Protein AF-A0A5K0X2Y4-F1 (afdb_monomer_lite)

Sequence (76 aa):
LRGPTWTVLLGRRDSLIANRSGANTDLPPPFFSLSQLTQSFADKGLSFGDMVALSGRDTNPLLKSPEDNAFYNSIP

pLDDT: mean 72.5, std 12.78, range [46.91, 90.75]

Organism: NCBI:txid210225

Structure (mmCIF, N/CA/C/O backbone):
data_AF-A0A5K0X2Y4-F1
#
_entry.id   AF-A0A5K0X2Y4-F1
#
loop_
_atom_site.group_PDB
_atom_site.id
_atom_site.type_symbol
_atom_site.label_atom_id
_atom_site.label_alt_id
_atom_site.label_comp_id
_atom_site.label_asym_id
_atom_site.label_entity_id
_atom_site.label_seq_id
_atom_site.pdbx_PDB_ins_code
_atom_site.Cartn_x
_atom_site.Cartn_y
_atom_site.Cartn_z
_atom_site.occupancy
_atom_site.B_iso_or_equiv
_atom_site.auth_seq_id
_atom_site.auth_comp_id
_atom_site.auth_asym_id
_atom_site.auth_atom_id
_atom_site.pdbx_PDB_model_num
ATOM 1 N N . LEU A 1 1 ? -4.435 -22.636 10.664 1.00 46.91 1 LEU A N 1
ATOM 2 C CA . LEU A 1 1 ? -5.289 -22.538 9.455 1.00 46.91 1 LEU A CA 1
ATOM 3 C C . LEU A 1 1 ? -6.759 -22.357 9.859 1.00 46.91 1 LEU A C 1
ATOM 5 O O . LEU A 1 1 ? -7.452 -23.347 10.033 1.00 46.91 1 LEU A O 1
ATOM 9 N N . ARG A 1 2 ? -7.221 -21.115 10.081 1.00 63.50 2 ARG A N 1
ATOM 10 C CA . ARG A 1 2 ? -8.639 -20.750 10.340 1.00 63.50 2 ARG A CA 1
ATOM 11 C C . ARG A 1 2 ? -8.938 -19.331 9.815 1.00 63.50 2 ARG A C 1
ATOM 13 O O . ARG A 1 2 ? -9.424 -18.484 10.552 1.00 63.50 2 ARG A O 1
ATOM 20 N N . GLY A 1 3 ? -8.534 -19.046 8.578 1.00 71.38 3 GLY A N 1
ATOM 21 C CA . GLY A 1 3 ? -8.780 -17.751 7.933 1.00 71.38 3 GLY A CA 1
ATOM 22 C C . GLY A 1 3 ? -10.065 -17.767 7.097 1.00 71.38 3 GLY A C 1
ATOM 23 O O . GLY A 1 3 ? -10.497 -18.848 6.691 1.00 71.38 3 GLY A O 1
ATOM 24 N N . PRO A 1 4 ? -10.676 -16.602 6.832 1.00 79.62 4 PRO A N 1
ATOM 25 C CA . PRO A 1 4 ? -11.817 -16.505 5.928 1.00 79.62 4 PRO A CA 1
ATOM 26 C C . PRO A 1 4 ? -11.421 -16.908 4.501 1.00 79.62 4 PRO A C 1
ATOM 28 O O . PRO A 1 4 ? -10.263 -16.786 4.107 1.00 79.62 4 PRO A O 1
ATOM 31 N N . THR A 1 5 ? -12.382 -17.399 3.720 1.00 79.75 5 THR A N 1
ATOM 32 C CA . THR A 1 5 ? -12.204 -17.658 2.284 1.00 79.75 5 THR A CA 1
ATOM 33 C C . THR A 1 5 ? -12.814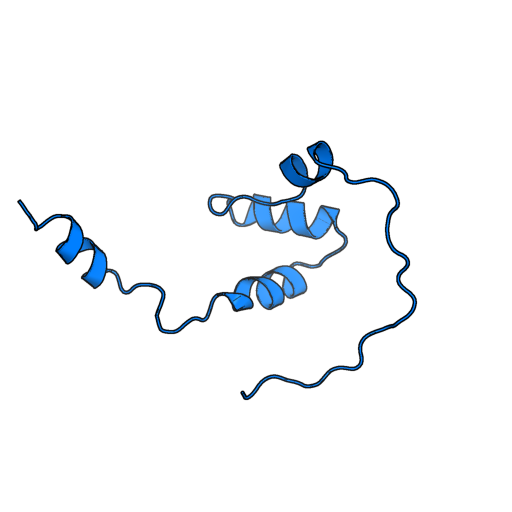 -16.504 1.503 1.00 79.75 5 THR A C 1
ATOM 35 O O . THR A 1 5 ? -13.936 -16.095 1.795 1.00 79.75 5 THR A O 1
ATOM 38 N N . TRP A 1 6 ? -12.098 -15.982 0.510 1.00 81.06 6 TRP A N 1
ATOM 39 C CA . TRP A 1 6 ? -12.607 -14.934 -0.370 1.00 81.06 6 TRP A CA 1
ATOM 40 C C . TRP A 1 6 ? -12.234 -15.215 -1.824 1.00 81.06 6 TRP A C 1
ATOM 42 O O . TRP A 1 6 ? -11.166 -15.755 -2.120 1.00 81.06 6 TRP A O 1
ATOM 52 N N . THR A 1 7 ? -13.125 -14.838 -2.738 1.00 86.88 7 THR A N 1
ATOM 53 C CA . THR A 1 7 ? -12.870 -14.902 -4.180 1.00 86.88 7 THR A CA 1
ATOM 54 C C . THR A 1 7 ? -11.981 -13.730 -4.580 1.00 86.88 7 THR A C 1
ATOM 56 O O . THR A 1 7 ? -12.335 -12.573 -4.362 1.00 86.88 7 THR A O 1
ATOM 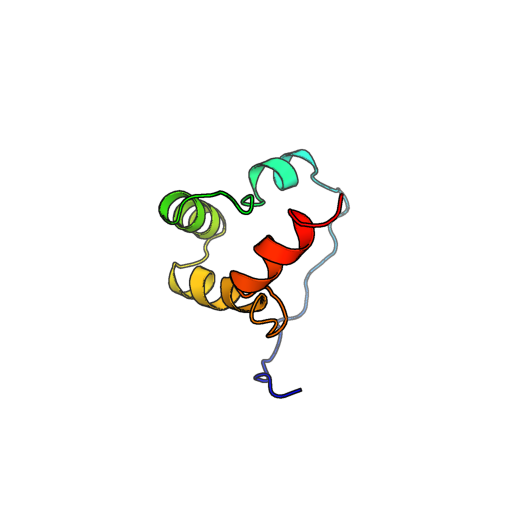59 N N . VAL A 1 8 ? -10.822 -14.0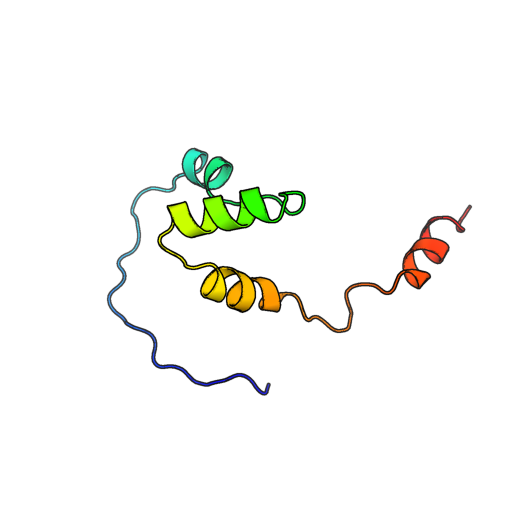18 -5.172 1.00 84.06 8 VAL A N 1
ATOM 60 C CA . VAL A 1 8 ? -9.884 -12.996 -5.655 1.00 84.06 8 VAL A CA 1
ATOM 61 C C . VAL A 1 8 ? -10.208 -12.645 -7.106 1.00 84.06 8 VAL A C 1
ATOM 63 O O . VAL A 1 8 ? -10.398 -13.533 -7.935 1.00 84.06 8 VAL A O 1
ATOM 66 N N . LEU A 1 9 ? -10.247 -11.349 -7.424 1.00 85.38 9 LEU A N 1
ATOM 67 C CA . LEU A 1 9 ? -10.397 -10.878 -8.801 1.00 85.38 9 LEU A CA 1
ATOM 68 C C . LEU A 1 9 ? -9.121 -11.177 -9.603 1.00 85.38 9 LEU A C 1
ATOM 70 O O . LEU A 1 9 ? -8.016 -10.815 -9.197 1.00 85.38 9 LEU A O 1
ATOM 74 N N . LEU A 1 10 ? -9.282 -11.837 -10.750 1.00 87.38 10 LEU A N 1
ATOM 75 C CA . LEU A 1 10 ? -8.190 -12.218 -11.649 1.00 87.38 10 LEU A CA 1
ATOM 76 C C . LEU A 1 10 ? -8.021 -11.198 -12.788 1.00 87.38 10 LEU A C 1
ATOM 78 O O . LEU A 1 10 ? -8.889 -10.361 -13.020 1.00 87.38 10 LEU A O 1
ATOM 82 N N . GLY A 1 11 ? -6.902 -11.281 -13.520 1.00 86.06 11 GLY A N 1
ATOM 83 C CA . GLY A 1 11 ? -6.639 -10.445 -14.703 1.00 86.06 11 GLY A CA 1
ATOM 84 C C . GLY A 1 11 ? -5.595 -9.340 -14.515 1.00 86.06 11 GLY A C 1
ATOM 85 O O . GLY A 1 11 ? -5.399 -8.524 -15.416 1.00 86.06 11 GLY A O 1
ATOM 86 N N . ARG A 1 12 ? -4.891 -9.313 -13.375 1.00 90.75 12 ARG A N 1
ATOM 87 C CA . ARG A 1 12 ? -3.717 -8.447 -13.201 1.00 90.75 12 ARG A CA 1
ATOM 88 C C . ARG A 1 12 ? -2.623 -8.844 -14.196 1.00 90.75 12 ARG A C 1
ATOM 90 O O . ARG A 1 12 ? -2.347 -10.026 -14.369 1.00 90.75 12 ARG A O 1
ATOM 97 N N . ARG A 1 13 ? -2.015 -7.844 -14.833 1.00 89.62 13 ARG A N 1
ATOM 98 C CA . ARG A 1 13 ? -0.851 -7.998 -15.713 1.00 89.62 13 ARG A CA 1
ATOM 99 C C . ARG A 1 13 ? 0.402 -7.538 -14.983 1.00 89.62 13 ARG A C 1
ATOM 101 O O . ARG A 1 13 ? 0.334 -6.595 -14.192 1.00 89.62 13 ARG A O 1
ATOM 108 N N . ASP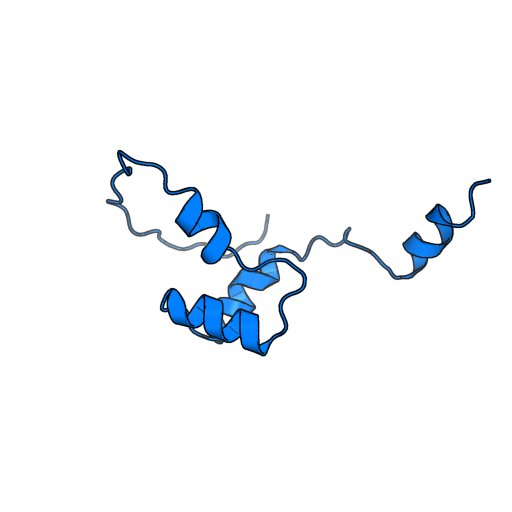 A 1 14 ? 1.520 -8.181 -15.277 1.00 85.81 14 ASP A N 1
ATOM 109 C CA . ASP A 1 14 ? 2.799 -7.844 -14.664 1.00 85.81 14 ASP A CA 1
ATOM 110 C C . ASP A 1 14 ? 3.343 -6.520 -15.212 1.00 85.81 14 ASP A C 1
ATOM 112 O O . ASP A 1 14 ? 3.223 -6.217 -16.403 1.00 85.81 14 ASP A O 1
ATOM 116 N N . SER A 1 15 ? 3.936 -5.714 -14.329 1.00 86.19 15 SER A N 1
ATOM 117 C CA . SER A 1 15 ? 4.648 -4.503 -14.741 1.00 86.19 15 SER A CA 1
ATOM 118 C C . SER A 1 15 ? 5.967 -4.882 -15.413 1.00 86.19 15 SER A C 1
ATOM 120 O O . SER A 1 15 ? 6.695 -5.736 -14.913 1.00 86.19 15 SER A O 1
ATOM 122 N N . LEU A 1 16 ? 6.316 -4.192 -16.499 1.00 89.19 16 LEU A N 1
ATOM 123 C CA . LEU A 1 16 ? 7.610 -4.348 -17.177 1.00 89.19 16 LEU A CA 1
ATOM 124 C C . LEU A 1 16 ? 8.738 -3.551 -16.498 1.00 89.19 16 LEU A C 1
ATOM 126 O O . LEU A 1 16 ? 9.902 -3.687 -16.866 1.00 89.19 16 LEU A O 1
ATOM 130 N N . ILE A 1 17 ? 8.394 -2.688 -15.534 1.00 86.25 17 ILE A N 1
ATOM 131 C CA . ILE A 1 17 ? 9.317 -1.756 -14.878 1.00 86.25 17 ILE A CA 1
ATOM 132 C C . ILE A 1 17 ? 9.099 -1.806 -13.363 1.00 86.25 17 ILE A C 1
ATOM 134 O O . ILE A 1 17 ? 7.965 -1.732 -12.880 1.00 86.25 17 ILE A O 1
ATOM 138 N N . ALA A 1 18 ? 10.194 -1.891 -12.609 1.00 82.19 18 ALA A N 1
ATOM 139 C CA . ALA A 1 18 ? 10.187 -1.756 -11.156 1.00 82.19 18 ALA A CA 1
ATOM 140 C C . ALA A 1 18 ? 10.331 -0.282 -10.740 1.00 82.19 18 ALA A C 1
ATOM 142 O O . ALA A 1 18 ? 11.130 0.455 -11.318 1.00 82.19 18 ALA A O 1
ATOM 143 N N . ASN A 1 19 ? 9.607 0.145 -9.699 1.00 85.75 19 ASN A N 1
ATOM 144 C CA . ASN A 1 19 ? 9.664 1.517 -9.183 1.00 85.75 19 ASN A CA 1
ATOM 145 C C . ASN A 1 19 ? 10.229 1.565 -7.752 1.00 85.75 19 ASN A C 1
ATOM 147 O O . ASN A 1 19 ? 9.485 1.547 -6.772 1.00 85.75 19 ASN A O 1
ATOM 151 N N . ARG A 1 20 ? 11.561 1.654 -7.633 1.00 83.06 20 ARG A N 1
ATOM 152 C CA . ARG A 1 20 ? 12.244 1.754 -6.330 1.00 83.06 20 ARG A CA 1
ATOM 153 C C . ARG A 1 20 ? 11.946 3.068 -5.606 1.00 83.06 20 ARG A C 1
ATOM 155 O O . ARG A 1 20 ? 11.785 3.066 -4.393 1.00 83.06 20 ARG A O 1
ATOM 162 N N . SER A 1 21 ? 11.888 4.181 -6.340 1.00 84.06 21 SER A N 1
ATOM 163 C CA . SER A 1 21 ? 11.615 5.491 -5.738 1.00 84.06 21 SER A CA 1
ATOM 164 C C . SER A 1 21 ? 10.214 5.532 -5.138 1.00 84.06 21 SER A C 1
ATOM 166 O O . SER A 1 21 ? 10.060 5.971 -4.007 1.00 84.06 21 SER A O 1
ATOM 168 N N . GLY A 1 22 ? 9.225 5.015 -5.873 1.00 78.44 22 GLY A N 1
ATOM 169 C CA . GLY A 1 22 ? 7.854 4.872 -5.396 1.00 78.44 22 GLY A CA 1
ATOM 170 C C . GLY A 1 22 ? 7.772 3.958 -4.182 1.00 78.44 22 GLY A C 1
ATOM 171 O O . GLY A 1 22 ? 7.142 4.317 -3.205 1.00 78.44 22 GLY A O 1
ATOM 172 N N . ALA A 1 23 ? 8.488 2.829 -4.166 1.00 79.56 23 ALA A N 1
ATOM 173 C CA . ALA A 1 23 ? 8.510 1.958 -2.989 1.00 79.56 23 ALA A CA 1
ATOM 174 C C . ALA A 1 23 ? 9.036 2.669 -1.726 1.00 79.56 23 ALA A C 1
ATOM 176 O O . ALA A 1 23 ? 8.482 2.481 -0.648 1.00 79.56 23 ALA A O 1
ATOM 177 N N . ASN A 1 24 ? 10.057 3.522 -1.852 1.00 78.56 24 ASN A N 1
ATOM 178 C CA . ASN A 1 24 ? 10.601 4.272 -0.716 1.00 78.56 24 ASN A CA 1
ATOM 179 C C . ASN A 1 24 ? 9.651 5.359 -0.183 1.00 78.56 24 ASN A C 1
ATOM 181 O O . ASN A 1 24 ? 9.796 5.763 0.967 1.00 78.56 24 ASN A O 1
ATOM 185 N N . THR A 1 25 ? 8.720 5.855 -1.004 1.00 78.19 25 THR A N 1
ATOM 186 C CA . THR A 1 25 ? 7.731 6.868 -0.597 1.00 78.19 25 THR A CA 1
ATOM 187 C C . THR A 1 25 ? 6.394 6.258 -0.190 1.00 78.19 25 THR A C 1
ATOM 189 O O . THR A 1 25 ? 5.712 6.792 0.676 1.00 78.19 25 THR A O 1
ATOM 192 N N . ASP A 1 26 ? 6.016 5.149 -0.823 1.00 79.75 26 ASP A N 1
ATOM 193 C CA . ASP A 1 26 ? 4.697 4.531 -0.710 1.00 79.75 26 ASP A CA 1
ATOM 194 C C . ASP A 1 26 ? 4.597 3.529 0.439 1.00 79.75 26 ASP A C 1
ATOM 196 O O . ASP A 1 26 ? 3.487 3.203 0.858 1.00 79.75 26 ASP A O 1
ATOM 200 N N . LEU A 1 27 ? 5.728 2.996 0.915 1.00 80.75 27 LEU A N 1
ATOM 201 C CA . LEU A 1 27 ? 5.753 2.049 2.024 1.00 80.75 27 LEU A CA 1
ATOM 202 C C . LEU A 1 27 ? 5.859 2.809 3.352 1.00 80.75 27 LEU A C 1
ATOM 204 O O . LEU A 1 27 ? 6.909 3.399 3.624 1.00 80.75 27 LEU A O 1
ATOM 208 N N . PRO A 1 28 ? 4.813 2.785 4.200 1.00 74.81 28 PRO A N 1
ATOM 209 C CA . PRO A 1 28 ? 4.885 3.418 5.502 1.00 74.81 28 PRO A CA 1
ATOM 210 C C . PRO A 1 28 ? 5.882 2.649 6.389 1.00 74.81 28 PRO A C 1
ATOM 212 O O . PRO A 1 28 ? 5.768 1.429 6.536 1.00 74.81 28 PRO A O 1
ATOM 215 N N . PRO A 1 29 ? 6.876 3.322 6.986 1.00 76.19 29 PRO A N 1
ATOM 216 C CA . PRO A 1 29 ? 7.775 2.709 7.945 1.00 76.19 29 PRO A CA 1
ATOM 217 C C . PRO A 1 29 ? 7.049 2.379 9.262 1.00 76.19 29 PRO A C 1
ATOM 219 O O . PRO A 1 29 ? 6.051 3.016 9.607 1.00 76.19 29 PRO A O 1
ATOM 222 N N . PRO A 1 30 ? 7.585 1.437 10.061 1.00 69.25 30 PRO A N 1
ATOM 223 C CA . PRO A 1 30 ? 6.928 0.940 11.277 1.00 69.25 30 PRO A CA 1
ATOM 224 C C . PRO A 1 30 ? 6.813 1.979 12.407 1.00 69.25 30 PRO A C 1
ATOM 226 O O . PRO A 1 30 ? 6.193 1.707 13.428 1.00 69.25 30 PRO A O 1
ATOM 229 N N . PHE A 1 31 ? 7.420 3.156 12.245 1.00 76.31 31 PHE A N 1
ATOM 230 C CA . PHE A 1 31 ? 7.410 4.257 13.212 1.00 76.31 31 PHE A CA 1
ATOM 231 C C . PHE A 1 31 ? 6.476 5.416 12.816 1.00 76.31 31 PHE A C 1
ATOM 233 O O . PHE A 1 31 ? 6.515 6.469 13.453 1.00 76.31 31 PHE A O 1
ATOM 240 N N . PHE A 1 32 ? 5.659 5.266 11.767 1.00 75.94 32 PHE A N 1
ATOM 241 C CA . PHE A 1 32 ? 4.641 6.262 11.422 1.00 75.94 32 PHE A CA 1
ATOM 242 C C . PHE A 1 32 ? 3.591 6.405 12.525 1.00 75.94 32 PHE A C 1
ATOM 244 O O . PHE A 1 32 ? 3.132 5.426 13.113 1.00 75.94 32 PHE A O 1
ATOM 251 N N . SER A 1 33 ? 3.181 7.647 12.784 1.00 79.62 33 SER A N 1
ATOM 252 C CA . SER A 1 33 ? 2.043 7.913 13.656 1.00 79.62 33 SER A CA 1
ATOM 253 C C . SER A 1 33 ? 0.741 7.437 13.003 1.00 79.62 33 SER A C 1
ATOM 255 O O . SER A 1 33 ? 0.643 7.301 11.782 1.00 79.62 33 SER A O 1
ATOM 257 N N . LEU A 1 34 ? -0.303 7.236 13.810 1.00 76.38 34 LEU A N 1
ATOM 258 C CA . LEU A 1 34 ? -1.615 6.802 13.317 1.00 76.38 34 LEU A CA 1
ATOM 259 C C . LEU A 1 34 ? -2.176 7.728 12.221 1.00 76.38 34 LEU A C 1
ATOM 261 O O . LEU A 1 34 ? -2.786 7.252 11.264 1.00 76.38 34 LEU A O 1
ATOM 265 N N . SER A 1 35 ? -1.946 9.040 12.328 1.00 80.00 35 SER A N 1
ATOM 266 C CA . SER A 1 35 ? -2.378 10.010 11.316 1.00 80.00 35 SER A CA 1
ATOM 267 C C . SER A 1 35 ? -1.594 9.878 10.008 1.00 80.00 35 SER A C 1
ATOM 269 O O . SER A 1 35 ? -2.191 9.946 8.937 1.00 80.00 35 SER A O 1
ATOM 271 N N . GLN A 1 36 ? -0.284 9.623 10.081 1.00 79.75 36 GLN A N 1
ATOM 272 C CA . GLN A 1 36 ? 0.563 9.383 8.906 1.00 79.75 36 GLN A CA 1
ATOM 273 C C . GLN A 1 36 ? 0.208 8.067 8.208 1.00 79.75 36 GLN A C 1
ATOM 275 O O . GLN A 1 36 ? 0.157 8.016 6.981 1.00 79.75 36 GLN A O 1
ATOM 280 N N . LEU A 1 37 ? -0.097 7.020 8.979 1.00 78.31 37 LEU A N 1
ATOM 281 C CA . LEU A 1 37 ? -0.555 5.740 8.443 1.00 78.31 37 LEU A CA 1
ATOM 282 C C . LEU A 1 37 ? -1.913 5.889 7.746 1.00 78.31 37 LEU A C 1
ATOM 284 O O . LEU A 1 37 ? -2.081 5.432 6.619 1.00 78.31 37 LEU A O 1
ATOM 288 N N . THR A 1 38 ? -2.849 6.603 8.377 1.00 79.12 38 THR A N 1
ATOM 289 C CA . THR A 1 38 ? -4.174 6.864 7.796 1.00 79.12 38 THR A CA 1
ATOM 290 C C . THR A 1 38 ? -4.057 7.615 6.468 1.00 79.12 38 THR A C 1
ATOM 292 O O . THR A 1 38 ? -4.719 7.243 5.502 1.00 79.12 38 THR A O 1
ATOM 295 N N . GLN A 1 39 ? -3.181 8.624 6.388 1.00 81.50 39 GLN A N 1
ATOM 296 C CA . GLN A 1 39 ? -2.943 9.364 5.147 1.00 81.50 39 GLN A CA 1
ATOM 297 C C . GLN A 1 39 ? -2.306 8.483 4.062 1.00 81.50 39 GLN A C 1
ATOM 299 O O . GLN A 1 39 ? -2.788 8.464 2.937 1.00 81.50 39 GLN A O 1
ATOM 304 N N . SER A 1 40 ? -1.281 7.698 4.404 1.00 80.19 40 SER A N 1
ATOM 305 C CA . SER A 1 40 ? -0.607 6.800 3.455 1.00 80.19 40 SER A CA 1
ATOM 306 C C . SER A 1 40 ? -1.558 5.754 2.853 1.00 80.19 40 SER A C 1
ATOM 308 O O . SER A 1 40 ? -1.483 5.456 1.661 1.00 80.19 40 SER A O 1
ATOM 310 N N . PHE A 1 41 ? -2.496 5.229 3.648 1.00 81.00 41 PHE A N 1
ATOM 311 C CA . PHE A 1 41 ? -3.536 4.319 3.161 1.00 81.00 41 PHE A CA 1
ATOM 312 C C . PHE A 1 41 ? -4.573 5.050 2.296 1.00 81.00 41 PHE A C 1
ATOM 314 O O . PHE A 1 41 ? -4.942 4.543 1.232 1.00 81.00 41 PHE A O 1
ATOM 321 N N . ALA A 1 42 ? -4.976 6.262 2.688 1.00 84.12 42 ALA A N 1
ATOM 322 C CA . ALA A 1 42 ? -5.870 7.099 1.890 1.00 84.12 42 ALA A CA 1
ATOM 323 C C . ALA A 1 42 ? -5.272 7.443 0.512 1.00 84.12 42 ALA A C 1
ATOM 325 O O . ALA A 1 42 ? -5.987 7.396 -0.489 1.00 84.12 42 ALA A O 1
ATOM 326 N N . ASP A 1 43 ? -3.958 7.673 0.426 1.00 84.38 43 ASP A N 1
ATOM 327 C CA . ASP A 1 43 ? -3.241 7.929 -0.833 1.00 84.38 43 ASP A CA 1
ATOM 328 C C . ASP A 1 43 ? -3.258 6.717 -1.790 1.00 84.38 43 ASP A C 1
ATOM 330 O O . ASP A 1 43 ? -3.042 6.856 -2.996 1.00 84.38 43 ASP A O 1
ATOM 334 N N . LYS A 1 44 ? -3.543 5.512 -1.275 1.00 84.50 44 LYS A N 1
ATOM 335 C CA . LYS A 1 44 ? -3.757 4.283 -2.061 1.00 84.50 44 LYS A CA 1
ATOM 336 C C . LYS A 1 44 ? -5.236 3.947 -2.269 1.00 84.50 44 LYS A C 1
ATOM 338 O O . LYS A 1 44 ? -5.543 2.882 -2.802 1.00 84.50 44 LYS A O 1
ATOM 343 N N . GLY A 1 45 ? -6.144 4.845 -1.883 1.00 84.00 45 GLY A N 1
ATOM 344 C CA . GLY A 1 45 ? -7.590 4.647 -1.983 1.00 84.00 45 GLY A CA 1
ATOM 345 C C . GLY A 1 45 ? -8.149 3.651 -0.965 1.00 84.00 45 GLY A C 1
ATOM 346 O O . GLY A 1 45 ? -9.241 3.128 -1.172 1.00 84.00 45 GLY A O 1
ATOM 347 N N . LEU A 1 46 ? -7.404 3.366 0.107 1.00 83.56 46 LEU A N 1
ATOM 348 C CA . LEU A 1 46 ? -7.823 2.481 1.189 1.00 83.56 46 LEU A CA 1
ATOM 349 C C . LEU A 1 46 ? -8.435 3.300 2.328 1.00 83.56 46 LEU A C 1
ATOM 351 O O . LEU A 1 46 ? -7.939 4.369 2.686 1.00 83.56 46 LEU A O 1
ATOM 355 N N . SER A 1 47 ? -9.522 2.796 2.909 1.00 82.19 47 SER A N 1
ATOM 356 C CA . SER A 1 47 ? -10.190 3.443 4.036 1.00 82.19 47 SER A CA 1
ATOM 357 C C . SER A 1 47 ? -9.483 3.151 5.366 1.00 82.19 47 SER A C 1
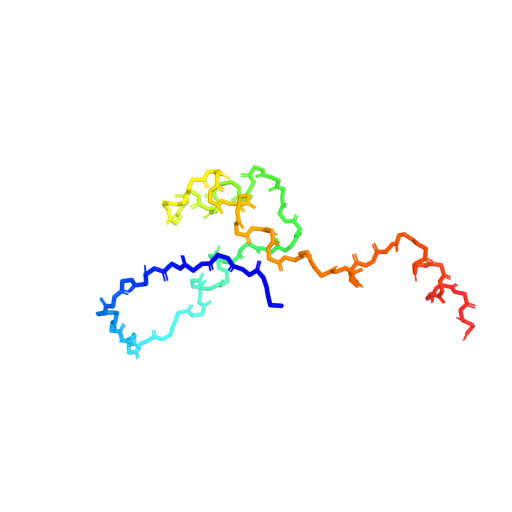ATOM 359 O O . SER A 1 47 ? -8.676 2.228 5.485 1.00 82.19 47 SER A O 1
ATOM 361 N N . PHE A 1 48 ? -9.839 3.894 6.418 1.00 74.19 48 PHE A N 1
ATOM 362 C CA . PHE A 1 48 ? -9.368 3.609 7.780 1.00 74.19 48 PHE A CA 1
ATOM 363 C C . PHE A 1 48 ? -9.721 2.179 8.238 1.00 74.19 48 PHE A C 1
ATOM 365 O O . PHE A 1 48 ? -8.938 1.541 8.938 1.00 74.19 48 PHE A O 1
ATOM 372 N N . GLY A 1 49 ? -10.872 1.645 7.809 1.00 74.25 49 GLY A N 1
ATOM 373 C CA . GLY A 1 49 ? -11.257 0.258 8.087 1.00 74.25 49 GLY A CA 1
ATOM 374 C C . GLY A 1 49 ? -10.326 -0.757 7.416 1.00 74.25 49 GLY A C 1
ATOM 375 O O . GLY A 1 49 ? -9.945 -1.745 8.043 1.00 74.25 49 GLY A O 1
ATOM 376 N N . ASP A 1 50 ? -9.892 -0.475 6.186 1.00 74.56 50 ASP A N 1
ATOM 377 C CA . ASP A 1 50 ? -8.936 -1.315 5.455 1.00 74.56 50 ASP A CA 1
ATOM 378 C C . ASP A 1 50 ? -7.546 -1.269 6.095 1.00 74.56 50 ASP A C 1
ATOM 380 O O . ASP A 1 50 ? -6.868 -2.292 6.173 1.00 74.56 50 ASP A O 1
ATOM 384 N N . MET A 1 51 ? -7.139 -0.108 6.619 1.00 77.31 51 MET A N 1
ATOM 385 C CA . MET A 1 51 ? -5.899 0.033 7.383 1.00 77.31 51 MET A CA 1
ATOM 386 C C . MET A 1 51 ? -5.894 -0.888 8.607 1.00 77.31 51 MET A C 1
ATOM 388 O O . MET A 1 51 ? -4.956 -1.663 8.777 1.00 77.31 51 MET A O 1
ATOM 392 N N . VAL A 1 52 ? -6.957 -0.855 9.419 1.00 74.56 52 VAL A N 1
ATOM 393 C CA . VAL A 1 52 ? -7.078 -1.698 10.622 1.00 74.56 52 VAL A CA 1
ATOM 394 C C . VAL A 1 52 ? -7.131 -3.186 10.264 1.00 74.56 52 VAL A C 1
ATOM 396 O O . VAL A 1 52 ? -6.479 -4.009 10.911 1.00 74.56 52 VAL A O 1
ATOM 399 N N . ALA A 1 53 ? -7.876 -3.548 9.217 1.00 72.69 53 ALA A N 1
ATOM 400 C CA . ALA A 1 53 ? -7.971 -4.932 8.763 1.00 72.69 53 ALA A CA 1
ATOM 401 C C . ALA A 1 53 ? -6.621 -5.474 8.252 1.00 72.69 53 ALA A C 1
ATOM 403 O O . ALA A 1 53 ? -6.272 -6.622 8.531 1.00 72.69 53 ALA A O 1
ATOM 404 N N . LEU A 1 54 ? -5.837 -4.654 7.542 1.00 69.81 54 LEU A N 1
ATOM 405 C CA . LEU A 1 54 ? -4.545 -5.047 6.970 1.00 69.81 54 LEU A CA 1
ATOM 406 C C . LEU A 1 54 ? -3.387 -4.978 7.979 1.00 69.81 54 LEU A C 1
ATOM 408 O O . LEU A 1 54 ? -2.449 -5.769 7.863 1.00 69.81 54 LEU A O 1
ATOM 412 N N . SER A 1 55 ? -3.463 -4.117 9.002 1.00 65.75 55 SER A N 1
ATOM 413 C CA . SER A 1 55 ? -2.491 -4.090 10.109 1.00 65.75 55 SER A CA 1
ATOM 414 C C . SER A 1 55 ? -2.616 -5.294 11.049 1.00 65.75 55 SER A C 1
ATOM 416 O O . SER A 1 55 ? -1.686 -5.610 11.782 1.00 65.75 55 SER A O 1
ATOM 418 N N . GLY A 1 56 ? -3.746 -6.011 11.020 1.00 62.03 56 GLY A N 1
ATOM 419 C CA . GLY A 1 56 ? -3.972 -7.211 11.836 1.00 62.03 56 GLY A CA 1
ATOM 420 C C . GLY A 1 56 ? -3.142 -8.439 11.434 1.00 62.03 56 GLY A C 1
ATOM 421 O O . GLY A 1 56 ? -3.156 -9.442 12.151 1.00 62.03 56 GLY A O 1
ATOM 422 N N . ARG A 1 57 ? -2.403 -8.380 10.313 1.00 57.94 57 ARG A N 1
ATOM 423 C CA . ARG A 1 57 ? -1.557 -9.480 9.813 1.00 57.94 57 ARG A CA 1
ATOM 424 C C . ARG A 1 57 ? -0.401 -9.841 10.761 1.00 57.94 57 ARG A C 1
ATOM 426 O O . ARG A 1 57 ? 0.097 -10.962 10.681 1.00 57.94 57 ARG A O 1
ATOM 433 N N . ASP A 1 58 ? -0.054 -8.951 11.690 1.00 54.59 58 ASP A N 1
ATOM 434 C CA . ASP A 1 58 ? 0.998 -9.158 12.692 1.00 54.59 58 ASP A CA 1
ATOM 435 C C . ASP A 1 58 ? 0.482 -9.696 14.040 1.00 54.59 58 ASP A C 1
ATOM 437 O O . ASP A 1 58 ? 1.166 -9.607 15.057 1.00 54.59 58 ASP A O 1
ATOM 441 N N . THR A 1 59 ? -0.684 -10.354 14.073 1.00 50.72 59 THR A N 1
ATOM 442 C CA . THR A 1 59 ? -1.080 -11.205 15.215 1.00 50.72 59 THR A CA 1
ATOM 443 C C . THR A 1 59 ? -0.314 -12.533 15.204 1.00 50.72 59 THR A C 1
ATOM 445 O O . THR A 1 59 ? -0.890 -13.619 15.209 1.00 50.72 59 THR A O 1
ATOM 448 N N . ASN A 1 60 ? 1.018 -12.469 15.183 1.00 51.09 60 ASN A N 1
ATOM 449 C CA . ASN A 1 60 ? 1.820 -13.613 15.585 1.00 51.09 60 ASN A CA 1
ATOM 450 C C . ASN A 1 60 ? 1.784 -13.660 17.123 1.00 51.09 60 ASN A C 1
ATOM 452 O O . ASN A 1 60 ? 2.257 -12.709 17.746 1.00 51.09 60 ASN A O 1
ATOM 456 N N . PRO A 1 61 ? 1.291 -14.735 17.768 1.00 51.00 61 PRO A N 1
ATOM 457 C CA . PRO A 1 61 ? 1.321 -14.867 19.231 1.00 51.00 61 PRO A CA 1
ATOM 458 C C . PRO A 1 61 ? 2.739 -14.818 19.826 1.00 51.00 61 PRO A C 1
ATOM 460 O O . PRO A 1 61 ? 2.900 -14.803 21.039 1.00 51.00 61 PRO A O 1
ATOM 463 N N . LEU A 1 62 ? 3.765 -14.831 18.969 1.00 56.28 62 LEU A N 1
ATOM 464 C CA . LEU A 1 62 ? 5.182 -14.837 19.317 1.00 56.28 62 LEU A CA 1
ATOM 465 C C . LEU A 1 62 ? 5.842 -13.450 19.261 1.00 56.28 62 LEU A C 1
ATOM 467 O O . LEU A 1 62 ? 7.028 -13.337 19.559 1.00 56.28 62 LEU A O 1
ATOM 471 N N . LEU A 1 63 ? 5.121 -12.389 18.878 1.00 53.47 63 LEU A N 1
ATOM 472 C CA . LEU A 1 63 ? 5.666 -11.029 18.878 1.00 53.47 63 LEU A CA 1
ATOM 473 C C . LEU A 1 63 ? 5.381 -10.320 20.212 1.00 53.47 63 LEU A C 1
ATOM 475 O O . LEU A 1 63 ? 4.511 -9.467 20.328 1.00 53.47 63 LEU A O 1
ATOM 479 N N . LYS A 1 64 ? 6.232 -10.699 21.174 1.00 52.94 64 LYS A N 1
ATOM 480 C CA . LYS A 1 64 ? 6.870 -9.873 22.210 1.00 52.94 64 LYS A CA 1
ATOM 481 C C . LYS A 1 64 ? 5.997 -9.341 23.353 1.00 52.94 64 LYS A C 1
ATOM 483 O O . LYS A 1 64 ? 5.407 -8.26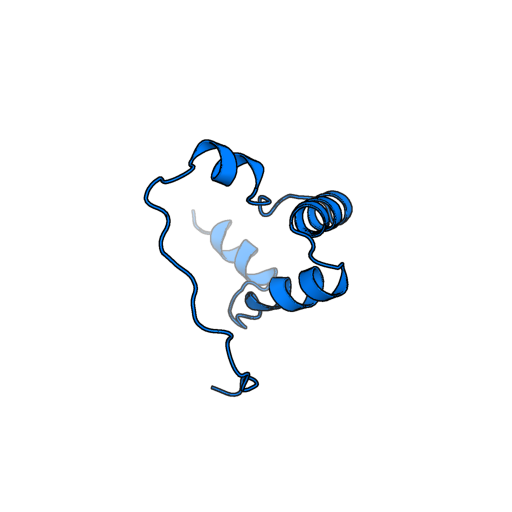4 23.291 1.00 52.94 64 LYS A O 1
ATOM 488 N N . SER A 1 65 ? 6.058 -10.071 24.466 1.00 49.91 65 SER A N 1
ATOM 489 C CA . SER A 1 65 ? 5.769 -9.530 25.793 1.00 49.91 65 SER A CA 1
ATOM 490 C C . SER A 1 65 ? 6.875 -8.524 26.195 1.00 49.91 65 SER A C 1
ATOM 492 O O . SER A 1 65 ? 8.026 -8.675 25.770 1.00 49.91 65 SER A O 1
ATOM 494 N N . PRO A 1 66 ? 6.592 -7.497 27.020 1.00 57.50 66 PRO A N 1
ATOM 495 C CA . PRO A 1 66 ? 7.620 -6.609 27.588 1.00 57.50 66 PRO A CA 1
ATOM 496 C C . PRO A 1 66 ? 8.711 -7.344 28.393 1.00 57.50 66 PRO A C 1
ATOM 498 O O . PRO A 1 66 ? 9.759 -6.773 28.691 1.00 57.50 66 PRO A O 1
ATOM 501 N N . GLU A 1 67 ? 8.465 -8.609 28.726 1.00 57.31 67 GLU A N 1
ATOM 502 C CA . GLU A 1 67 ? 9.278 -9.490 29.563 1.00 57.31 67 GLU A CA 1
ATOM 503 C C . GLU A 1 67 ? 10.541 -9.967 28.819 1.00 57.31 67 GLU A C 1
ATOM 505 O O . GLU A 1 67 ? 11.603 -10.124 29.422 1.00 57.31 67 GLU A O 1
ATOM 510 N N . ASP A 1 68 ? 10.484 -10.057 27.484 1.00 54.84 68 ASP A N 1
ATOM 511 C CA . ASP A 1 68 ? 11.616 -10.488 26.650 1.00 54.84 68 ASP A CA 1
ATOM 512 C C . ASP A 1 68 ? 12.710 -9.409 26.506 1.00 54.84 68 ASP A C 1
ATOM 514 O O . ASP A 1 68 ? 13.845 -9.704 26.124 1.00 54.84 68 ASP A O 1
ATOM 518 N N . ASN A 1 69 ? 12.408 -8.141 26.822 1.00 52.66 69 ASN A N 1
ATOM 519 C CA . ASN A 1 69 ? 13.387 -7.045 26.759 1.00 52.66 69 ASN A CA 1
ATOM 520 C C . ASN A 1 69 ? 14.362 -7.041 27.953 1.00 52.66 69 ASN A C 1
ATOM 522 O O . ASN A 1 69 ? 15.417 -6.409 27.891 1.00 52.66 69 ASN A O 1
ATOM 526 N N . ALA A 1 70 ? 14.032 -7.751 29.037 1.00 56.69 70 ALA A N 1
ATOM 527 C CA . ALA A 1 70 ? 14.915 -7.905 30.191 1.00 56.69 70 ALA A CA 1
ATOM 528 C C . ALA A 1 70 ? 16.021 -8.947 29.945 1.00 56.69 70 ALA A C 1
ATOM 530 O O . ALA A 1 70 ? 17.119 -8.812 30.480 1.00 56.69 70 ALA A O 1
ATOM 531 N N . PHE A 1 71 ? 15.771 -9.952 29.099 1.00 56.16 71 PHE A N 1
ATOM 532 C CA . PHE A 1 71 ? 16.743 -11.012 28.808 1.00 56.16 71 PHE A CA 1
ATOM 533 C C . PHE A 1 71 ? 17.919 -10.525 27.950 1.00 56.16 71 PHE A C 1
ATOM 535 O O . PHE A 1 71 ? 19.049 -10.944 28.173 1.00 56.16 71 PHE A O 1
ATOM 542 N N . TYR A 1 72 ? 17.685 -9.596 27.017 1.00 53.25 72 TYR A N 1
ATOM 543 C CA . TYR A 1 72 ? 18.739 -9.060 26.144 1.00 53.25 72 TYR A CA 1
ATOM 544 C C . TYR A 1 72 ? 19.682 -8.069 26.840 1.00 53.25 72 TYR A C 1
ATOM 546 O O . TYR A 1 72 ? 20.843 -7.975 26.460 1.00 53.25 72 TYR A O 1
ATOM 554 N N . ASN A 1 73 ? 19.212 -7.365 27.874 1.00 55.53 73 ASN A N 1
ATOM 555 C CA . ASN A 1 73 ? 20.014 -6.389 28.625 1.00 55.53 73 ASN A CA 1
ATOM 556 C C . ASN A 1 73 ? 20.723 -6.990 29.853 1.00 55.53 73 ASN A C 1
ATOM 558 O O . ASN A 1 73 ? 21.360 -6.253 30.602 1.00 55.53 73 ASN A O 1
ATOM 562 N N . SER A 1 74 ? 20.596 -8.304 30.073 1.00 54.25 74 SER A N 1
ATOM 563 C CA . SER A 1 74 ? 21.128 -9.001 31.255 1.00 54.25 74 SER A CA 1
ATOM 564 C C . SER A 1 74 ? 22.201 -10.049 30.926 1.00 54.25 74 SER A C 1
ATOM 566 O O . SER A 1 74 ? 22.603 -10.802 31.812 1.00 54.25 74 SER A O 1
ATOM 568 N N . ILE A 1 75 ? 22.668 -10.121 29.675 1.00 49.88 75 ILE A N 1
ATOM 569 C CA . ILE A 1 75 ? 23.806 -10.966 29.288 1.00 49.88 75 ILE A CA 1
ATOM 570 C C . ILE A 1 75 ? 25.060 -10.074 29.299 1.00 49.88 75 ILE A C 1
ATOM 572 O O . ILE A 1 75 ? 25.041 -9.053 28.609 1.00 49.88 75 ILE A O 1
ATOM 576 N N . PRO A 1 76 ? 26.097 -10.395 30.096 1.00 57.59 76 PRO A N 1
ATOM 577 C CA . PRO A 1 76 ? 27.353 -9.645 30.106 1.00 57.59 76 PRO A CA 1
ATOM 578 C C . PRO A 1 76 ? 28.121 -9.754 28.782 1.00 57.59 76 PRO A C 1
ATOM 580 O O . PRO A 1 76 ? 27.991 -10.794 28.094 1.00 57.59 76 PRO A O 1
#

Radius of gyration: 17.96 Å; chains: 1; bounding box: 40×32×48 Å

Secondary structure (DSSP, 8-state):
--PPP-PPPP-PPPPSS--HHHHHHHS--TT--HHHHHHHHHTTT--HHHHHHHHGGG--TTS--TTHHHHHTS--

InterPro domains:
  IPR000823 Plant peroxidase [PR00461] (2-17)
  IPR000823 Plant peroxidase [PR00461] (49-61)
  IPR000823 Plant peroxidase [PTHR31388] (2-59)
  IPR002016 Haem peroxidase [PF00141] (2-57)
  IPR002016 Haem peroxidase [PS50873] (1-59)
  IPR010255 Haem peroxidase superfamily [SSF48113] (2-56)

Foldseek 3Di:
DDDDDDDDDDDDDDDPDDDPVCCVVLDDDPPDDPVRLQVSCVVVVHHPVNSVVVVCPPPPVPPDDVVVVVVVVPDD